Protein 5WLJ (pdb70)

Foldseek 3Di:
DVVVVVVVVVVVVVVVVVVVVVVVVD/DVVVVVVVVVVVVVVVVVVVVVVVVD/DVVVVVVVVVVVVVVVVVVVVVVVVD/DVVVVVVVVVVVVVVVVVVVVVVVVD

Sequence (104 aa):
IEELLRKILEDDEARHVAELEDIEKWLIEELLRKILEDEARHVAELEDIEEKWLIEELLRKILEEDDEARHVAELEDIEKKWLIEELLRKILEDDEARHVAELEDIEKWL

B-factor: mean 28.43, std 10.77, range [10.86, 94.85]

Solvent-accessible surface area: 8067 Å² total; per-residue (Å²): 160,81,130,112,27,81,124,75,5,75,46,22,46,127,57,38,54,90,21,61,59,61,60,145,174,54,102,104,133,119,24,135,99,74,42,75,39,21,44,108,73,28,58,80,28,76,53,66,41,149,184,114,103,72,124,114,35,97,128,72,9,106,56,21,46,119,65,25,52,81,21,92,64,57,16,175,19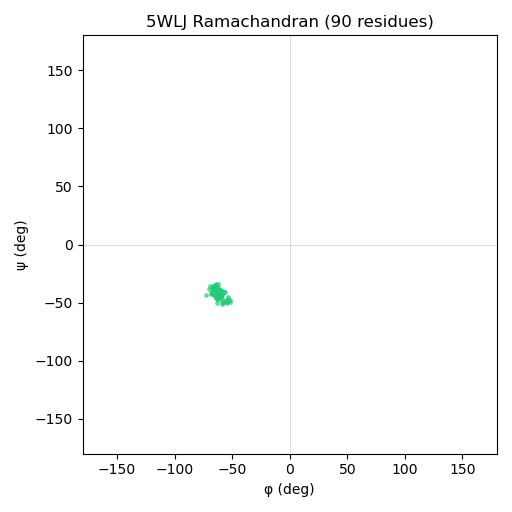2,117,163,93,109,114,35,89,125,72,7,102,55,20,46,119,65,26,52,80,20,80,58,57,17,159,168,26

Radius of gyration: 23.98 Å; Cα contacts (8 Å, |Δi|>4): 72; chains: 4; bounding box: 35×73×17 Å

Secondary structure (DSSP, 8-state):
-HHHHHHHHHHHHHHHHHHHHHHHH-/-HHHHHHHHHHHHHHHHHHHHHHHH-/-HHHHHHHHHHHHHHHHHHHHHHHH-/-HHHHHHHHHHHHHHHHHHHHHHHH-

Structure (mmCIF, N/CA/C/O backbone):
data_5WLJ
#
_entry.id   5WLJ
#
_cell.length_a   80.828
_cell.length_b   80.828
_cell.length_c   64.388
_cell.angle_alpha   90.00
_cell.angle_beta   90.00
_cell.angle_gamma   120.00
#
_symmetry.space_group_name_H-M   'P 31 2 1'
#
loop_
_entity.id
_entity.type
_entity.pdbx_description
1 polymer 'De Novo Metal Binding Helical Bundle'
2 non-polymer 'ZINC ION'
3 water water
#
loop_
_atom_site.group_PDB
_atom_site.id
_atom_site.type_symbol
_atom_site.label_atom_id
_atom_site.label_alt_id
_atom_site.label_comp_id
_atom_site.label_asym_id
_atom_site.label_entity_id
_atom_site.label_seq_id
_atom_site.pdbx_PDB_ins_code
_atom_site.Cartn_x
_atom_site.Cartn_y
_atom_site.Cartn_z
_atom_site.occupancy
_atom_site.B_iso_or_equiv
_atom_site.auth_seq_id
_atom_site.auth_comp_id
_atom_site.auth_asym_id
_atom_site.auth_atom_id
_atom_site.pdbx_PDB_model_num
ATOM 4 N N . ILE A 1 2 ? 3.917 -20.178 14.312 1.00 24.52 1 ILE A N 1
ATOM 5 C CA . ILE A 1 2 ? 4.495 -18.935 13.732 1.00 23.62 1 ILE A CA 1
ATOM 6 C C . ILE A 1 2 ? 3.805 -18.563 12.413 1.00 22.61 1 ILE A C 1
ATOM 7 O O . ILE A 1 2 ? 3.463 -17.395 12.197 1.00 20.23 1 ILE A O 1
ATOM 12 N N . GLU A 1 3 ? 3.606 -19.545 11.539 1.00 23.82 2 GLU A N 1
ATOM 13 C CA . GLU A 1 3 ? 2.958 -19.256 10.243 1.00 24.11 2 GLU A CA 1
ATOM 14 C C . GLU A 1 3 ? 1.523 -1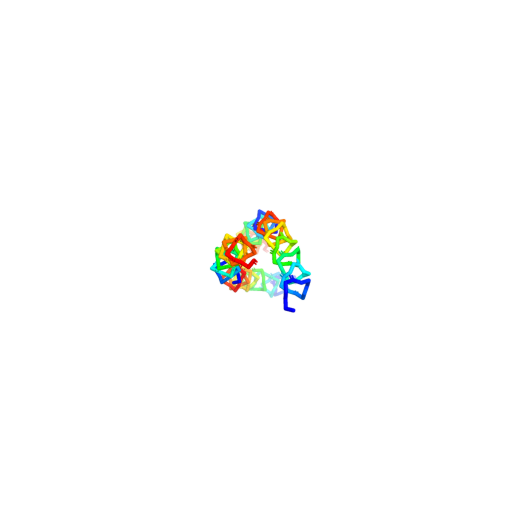8.700 10.435 1.00 23.00 2 GLU A C 1
ATOM 15 O O . GLU A 1 3 ? 1.172 -17.687 9.831 1.00 22.05 2 GLU A O 1
ATOM 21 N N . GLU A 1 4 ? 0.738 -19.302 11.329 1.00 23.60 3 GLU A N 1
ATOM 22 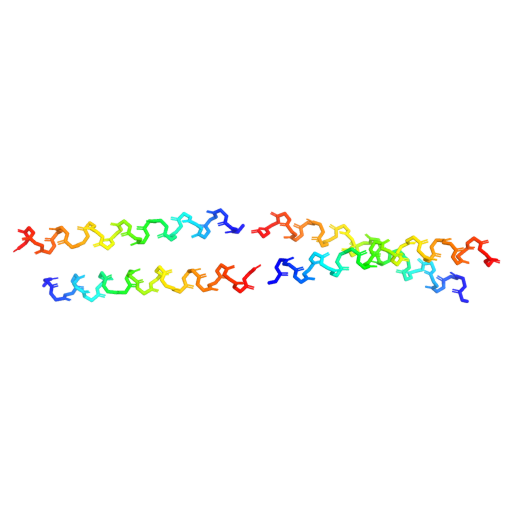C CA . GLU A 1 4 ? -0.623 -18.826 11.597 1.00 24.11 3 GLU A CA 1
ATOM 23 C C . GLU A 1 4 ? -0.639 -17.406 12.171 1.00 21.72 3 GLU A C 1
ATOM 24 O O . GLU A 1 4 ? -1.486 -16.584 11.791 1.00 21.03 3 GLU A O 1
ATOM 30 N N . LEU A 1 5 ? 0.275 -17.135 13.102 1.00 20.72 4 LEU A N 1
ATOM 31 C CA . LEU A 1 5 ? 0.377 -15.809 13.698 1.00 19.91 4 LEU A CA 1
ATOM 32 C C . LEU A 1 5 ? 0.756 -14.762 12.654 1.00 18.18 4 LEU A C 1
ATOM 33 O O . LEU A 1 5 ? 0.151 -13.693 12.603 1.00 16.76 4 LEU A O 1
ATOM 38 N N . LEU A 1 6 ? 1.759 -15.070 11.833 1.00 18.43 5 LEU A N 1
ATOM 39 C CA . LEU A 1 6 ? 2.143 -14.192 10.737 1.00 18.34 5 LEU A CA 1
ATOM 40 C C . LEU A 1 6 ? 0.975 -13.899 9.801 1.00 17.45 5 LEU A C 1
ATOM 41 O O . LEU A 1 6 ? 0.816 -12.760 9.367 1.00 16.42 5 LEU A O 1
ATOM 46 N N . ARG A 1 7 ? 0.157 -14.908 9.502 1.00 18.29 6 ARG A N 1
ATOM 47 C CA . ARG A 1 7 ? -1.007 -14.696 8.627 1.00 19.67 6 ARG A CA 1
ATOM 48 C C . ARG A 1 7 ? -2.037 -13.755 9.267 1.00 17.95 6 ARG A C 1
ATOM 49 O O . ARG A 1 7 ? -2.591 -12.897 8.591 1.00 17.25 6 ARG A O 1
ATOM 57 N N . LYS A 1 8 ? -2.288 -13.914 10.569 1.00 17.74 7 LYS A N 1
ATOM 58 C CA . LYS A 1 8 ? -3.192 -13.005 11.262 1.00 17.98 7 LYS A CA 1
ATOM 59 C C . LYS A 1 8 ? -2.646 -11.580 11.208 1.00 15.45 7 LYS A C 1
ATOM 60 O O . LYS A 1 8 ? -3.406 -10.631 10.985 1.00 15.39 7 LYS A O 1
ATOM 66 N N . ILE A 1 9 ? -1.339 -11.421 11.410 1.00 14.66 8 ILE A N 1
ATOM 67 C CA . ILE A 1 9 ? -0.734 -10.090 11.370 1.00 14.49 8 ILE A CA 1
ATOM 68 C C . ILE A 1 9 ? -0.888 -9.482 9.966 1.00 13.83 8 ILE A C 1
ATOM 69 O O . ILE A 1 9 ? -1.352 -8.337 9.828 1.00 13.54 8 ILE A O 1
ATOM 74 N N . LEU A 1 10 ? -0.508 -10.229 8.941 1.00 14.63 9 LEU A N 1
ATOM 75 C CA . LEU A 1 10 ? -0.556 -9.662 7.588 1.00 15.34 9 LEU A CA 1
ATOM 76 C C . LEU A 1 10 ? -1.988 -9.335 7.127 1.00 15.35 9 LEU A C 1
ATOM 77 O O . LEU A 1 10 ? -2.210 -8.336 6.443 1.00 15.59 9 LEU A O 1
ATOM 82 N N . GLU A 1 11 ? -2.963 -10.145 7.530 1.00 15.32 10 GLU A N 1
ATOM 83 C CA . GLU A 1 11 ? -4.362 -9.812 7.257 1.00 16.81 10 GLU A CA 1
ATOM 84 C C . GLU A 1 11 ? -4.793 -8.505 7.937 1.00 15.42 10 GLU A C 1
ATOM 85 O O . GLU A 1 11 ? -5.520 -7.706 7.351 1.00 15.39 10 GLU A O 1
ATOM 91 N N . ASP A 1 12 ? -4.337 -8.290 9.176 1.00 14.75 11 ASP A N 1
ATOM 92 C CA A ASP A 1 12 ? -4.599 -7.037 9.838 0.70 14.54 11 ASP A CA 1
ATOM 93 C CA B ASP A 1 12 ? -4.543 -7.026 9.903 0.30 14.68 11 ASP A CA 1
ATOM 94 C C . ASP A 1 12 ? -3.889 -5.846 9.175 1.00 13.41 11 ASP A C 1
ATOM 95 O O . ASP A 1 12 ? -4.460 -4.747 9.100 1.00 13.40 11 ASP A O 1
ATOM 104 N N . GLU A 1 13 ? -2.666 -6.051 8.685 1.00 13.72 12 GLU A N 1
ATOM 105 C CA . GLU A 1 13 ? -1.938 -5.010 7.934 1.00 14.27 12 GLU A CA 1
ATOM 106 C C . GLU A 1 13 ? -2.750 -4.579 6.702 1.00 13.59 12 GLU A C 1
ATOM 107 O O . GLU A 1 13 ? -2.875 -3.383 6.422 1.00 12.76 12 GLU A O 1
ATOM 113 N N . ALA A 1 14 ? -3.333 -5.557 6.006 1.00 13.96 13 ALA A N 1
ATOM 114 C CA . ALA A 1 14 ? -4.178 -5.273 4.843 1.00 14.54 13 ALA A CA 1
ATOM 115 C C . ALA A 1 14 ? -5.439 -4.502 5.258 1.00 14.04 13 ALA A C 1
ATOM 116 O O . ALA A 1 14 ? -5.847 -3.577 4.561 1.00 13.45 13 ALA A O 1
ATOM 118 N N . ARG A 1 15 ? -6.026 -4.854 6.417 1.00 13.90 14 ARG A N 1
ATOM 119 C CA . ARG A 1 15 ? -7.153 -4.098 6.953 1.00 14.38 14 ARG A CA 1
ATOM 120 C C . ARG A 1 15 ? -6.745 -2.657 7.287 1.00 12.93 14 ARG A C 1
ATOM 121 O O . ARG A 1 15 ? -7.529 -1.736 7.065 1.00 13.28 14 ARG A O 1
ATOM 129 N N . HIS A 1 16 ? -5.514 -2.450 7.780 1.00 12.66 15 HIS A N 1
ATOM 130 C CA . HIS A 1 16 ? -5.018 -1.087 8.049 1.00 12.68 15 HIS A CA 1
ATOM 131 C C . HIS A 1 16 ? -4.945 -0.235 6.803 1.00 12.43 15 HIS A C 1
ATOM 132 O O . HIS A 1 16 ? -5.311 0.947 6.837 1.00 12.95 15 HIS A O 1
ATOM 139 N N . VAL A 1 17 ? -4.540 -0.829 5.689 1.00 12.46 16 VAL A N 1
ATOM 140 C CA . VAL A 1 17 ? -4.588 -0.077 4.441 1.00 12.84 16 VAL A CA 1
ATOM 141 C C . VAL A 1 17 ? -6.038 0.388 4.172 1.00 12.32 16 VAL A C 1
ATOM 142 O O . VAL A 1 17 ? -6.269 1.559 3.853 1.00 13.37 16 VAL A O 1
ATOM 146 N N . ALA A 1 18 ? -6.999 -0.530 4.294 1.00 11.97 17 ALA A N 1
ATOM 147 C CA . ALA A 1 18 ? -8.412 -0.210 4.067 1.00 13.54 17 ALA A CA 1
ATOM 148 C C . ALA A 1 18 ? -8.947 0.874 5.003 1.00 13.37 17 ALA A C 1
ATOM 149 O O . ALA A 1 18 ? -9.706 1.758 4.589 1.00 14.00 17 ALA A O 1
ATOM 151 N N . GLU A 1 19 ? -8.551 0.790 6.270 1.00 13.47 18 GLU A N 1
ATOM 152 C CA . GLU A 1 19 ? -9.004 1.725 7.289 1.00 14.09 18 GLU A CA 1
ATOM 153 C C . GLU A 1 19 ? -8.371 3.106 7.126 1.00 12.70 18 GLU A C 1
ATOM 154 O O . GLU A 1 19 ? -9.049 4.131 7.220 1.00 13.72 18 GLU A O 1
ATOM 160 N N . LEU A 1 20 ? -7.074 3.130 6.850 1.00 12.39 19 LEU A N 1
ATOM 161 C CA . LEU A 1 20 ? -6.372 4.377 6.586 1.00 13.20 19 LEU A CA 1
ATOM 162 C C . LEU A 1 20 ? -6.926 5.088 5.360 1.00 13.51 19 LEU A C 1
ATOM 163 O O . LEU A 1 20 ? -7.102 6.315 5.373 1.00 13.92 19 LEU A O 1
ATOM 168 N N . GLU A 1 21 ? -7.213 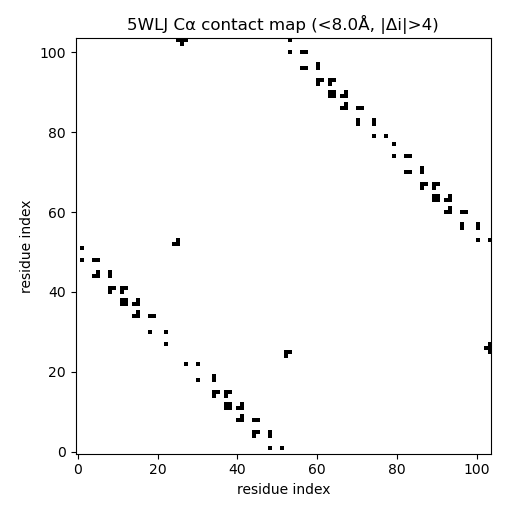4.315 4.309 1.00 13.56 20 GLU A N 1
ATOM 169 C CA . GLU A 1 21 ? -7.838 4.885 3.111 1.00 13.93 20 GLU A CA 1
ATOM 170 C C . GLU A 1 21 ? -9.210 5.529 3.431 1.00 14.24 20 GLU A C 1
ATOM 171 O O . GLU A 1 21 ? -9.508 6.634 2.971 1.00 14.73 20 GLU A O 1
ATOM 177 N N . ASP A 1 22 ? -10.022 4.870 4.255 1.00 14.86 21 ASP A N 1
ATOM 178 C CA . ASP A 1 22 ? -11.297 5.467 4.685 1.00 16.18 21 ASP A CA 1
ATOM 179 C C . ASP A 1 22 ? -11.092 6.746 5.513 1.00 16.22 21 ASP A C 1
ATOM 180 O O . ASP A 1 22 ? -11.830 7.716 5.337 1.00 16.53 21 ASP A O 1
ATOM 185 N N . ILE A 1 23 ? -10.091 6.749 6.398 1.00 16.00 22 ILE A N 1
ATOM 186 C CA . ILE A 1 23 ? -9.759 7.946 7.176 1.00 17.28 22 ILE A CA 1
ATOM 187 C C . ILE A 1 23 ? -9.387 9.102 6.238 1.00 16.95 22 ILE A C 1
ATOM 188 O O . ILE A 1 23 ? -9.848 10.238 6.432 1.00 17.35 22 ILE A O 1
ATOM 193 N N . GLU A 1 24 ? -8.578 8.812 5.216 1.00 16.22 23 GLU A N 1
ATOM 194 C CA . GLU A 1 24 ? -8.261 9.825 4.198 1.00 17.10 23 GLU A CA 1
ATOM 195 C C . GLU A 1 24 ? -9.527 10.434 3.581 1.00 17.20 23 GLU A C 1
ATOM 196 O O . GLU A 1 24 ? -9.622 11.661 3.411 1.00 18.27 23 GLU A O 1
ATOM 202 N N . LYS A 1 25 ? -10.492 9.585 3.239 1.00 16.64 24 LYS A N 1
ATOM 203 C CA . LYS A 1 25 ? -11.755 10.070 2.653 1.00 18.40 24 LYS A CA 1
ATOM 204 C C . LYS A 1 25 ? -12.535 10.940 3.628 1.00 18.97 24 LYS A C 1
ATOM 205 O O . LYS A 1 25 ? -13.079 11.984 3.240 1.00 20.29 24 LYS A O 1
ATOM 211 N N . TRP A 1 26 ? -12.584 10.517 4.889 1.00 18.67 25 TRP A N 1
ATOM 212 C CA . TRP A 1 26 ? -13.328 11.257 5.914 1.00 20.80 25 TRP A CA 1
ATOM 213 C C . TRP A 1 26 ? -12.670 12.616 6.182 1.00 20.37 25 TRP A C 1
ATOM 214 O O . TRP A 1 26 ? -13.369 13.611 6.395 1.00 21.42 25 TRP A O 1
ATOM 225 N N . LEU A 1 27 ? -11.339 12.667 6.123 1.00 19.55 26 LEU A N 1
ATOM 226 C CA . LEU A 1 27 ? -10.607 13.921 6.335 1.00 21.75 26 LEU A CA 1
ATOM 227 C C . LEU A 1 27 ? -10.643 14.860 5.142 1.00 22.11 26 LEU A C 1
ATOM 228 O O . LEU A 1 27 ? -10.331 16.043 5.293 1.00 24.21 26 LEU A O 1
ATOM 237 N N . ILE B 1 2 ? -1.018 16.185 8.210 1.00 27.22 1 ILE B N 1
ATOM 238 C CA . ILE B 1 2 ? -1.712 14.901 8.522 1.00 25.91 1 ILE B CA 1
ATOM 239 C C . ILE B 1 2 ? -1.794 14.029 7.274 1.00 23.06 1 ILE B C 1
ATOM 240 O O . ILE B 1 2 ? -1.512 12.829 7.341 1.00 21.40 1 ILE B O 1
ATOM 245 N N . GLU B 1 3 ? -2.155 14.636 6.143 1.00 23.34 2 GLU B N 1
ATOM 246 C CA . GLU B 1 3 ? -2.254 13.897 4.869 1.00 22.96 2 GLU B CA 1
ATOM 247 C C . GLU B 1 3 ? -0.968 13.134 4.528 1.00 21.37 2 GLU B C 1
ATOM 248 O O . GLU B 1 3 ? -1.018 11.940 4.186 1.00 19.54 2 GLU B O 1
ATOM 254 N N . GLU B 1 4 ? 0.171 13.817 4.615 1.00 22.74 3 GLU B N 1
ATOM 255 C CA . GLU B 1 4 ? 1.450 13.215 4.253 1.00 23.85 3 GLU B CA 1
ATOM 256 C C . GLU B 1 4 ? 1.796 12.062 5.193 1.00 22.13 3 GLU B C 1
ATOM 257 O O . GLU B 1 4 ? 2.298 11.030 4.759 1.00 21.41 3 GLU B O 1
ATOM 263 N N . LEU B 1 5 ? 1.524 12.232 6.485 1.00 22.20 4 LEU B N 1
ATOM 264 C CA . LEU B 1 5 ? 1.825 11.183 7.426 1.00 22.39 4 LEU B CA 1
ATOM 265 C C . LEU B 1 5 ? 0.932 9.949 7.230 1.00 18.62 4 LEU B C 1
ATOM 266 O O . LEU B 1 5 ? 1.422 8.813 7.266 1.00 17.37 4 LEU B O 1
ATOM 271 N N . LEU B 1 6 ? -0.360 10.167 7.009 1.00 17.58 5 LEU B N 1
ATOM 272 C CA . LEU B 1 6 ? -1.277 9.049 6.719 1.00 17.36 5 LEU B CA 1
ATOM 273 C C . LEU B 1 6 ? -0.882 8.267 5.464 1.00 16.22 5 LEU B C 1
ATOM 274 O O . LEU B 1 6 ? -0.909 7.025 5.476 1.00 15.91 5 LEU B O 1
ATOM 279 N N . ARG B 1 7 ? -0.498 8.984 4.407 1.00 16.55 6 ARG B N 1
ATOM 280 C CA . ARG B 1 7 ? -0.051 8.342 3.161 1.00 16.98 6 ARG B CA 1
ATOM 281 C C . ARG B 1 7 ? 1.160 7.432 3.406 1.00 15.72 6 ARG B C 1
ATOM 282 O O . ARG B 1 7 ? 1.243 6.332 2.859 1.00 14.90 6 ARG B O 1
ATOM 296 N N . LYS B 1 8 ? 2.100 7.901 4.233 1.00 16.51 7 LYS B N 1
ATOM 297 C CA . LYS B 1 8 ? 3.305 7.138 4.540 1.00 17.38 7 LYS B CA 1
ATOM 298 C C . LYS B 1 8 ? 2.988 5.887 5.345 1.00 15.89 7 LYS B C 1
ATOM 299 O O . LYS B 1 8 ? 3.567 4.818 5.084 1.00 15.06 7 LYS B O 1
ATOM 305 N N . ILE B 1 9 ? 2.072 5.995 6.305 1.00 15.50 8 ILE B N 1
ATOM 306 C CA . ILE B 1 9 ? 1.664 4.798 7.061 1.00 15.64 8 ILE B CA 1
ATOM 307 C C . ILE B 1 9 ? 0.972 3.799 6.129 1.00 14.53 8 ILE B C 1
ATOM 308 O O . ILE B 1 9 ? 1.300 2.608 6.159 1.00 14.38 8 ILE B O 1
ATOM 313 N N . LEU B 1 10 ? 0.062 4.289 5.284 1.00 14.43 9 LEU B N 1
ATOM 314 C CA . LEU B 1 10 ? -0.618 3.447 4.288 1.00 14.13 9 LEU B CA 1
ATOM 315 C C . LEU B 1 10 ? 0.378 2.702 3.394 1.00 13.68 9 LEU B C 1
ATOM 316 O O . LEU B 1 10 ? 0.290 1.466 3.242 1.00 12.43 9 LEU B O 1
ATOM 321 N N . GLU B 1 11 ? 1.326 3.450 2.835 1.00 13.71 10 GLU B N 1
ATOM 322 C CA . GLU B 1 11 ? 2.401 2.865 2.017 1.00 14.70 10 GLU B CA 1
ATOM 323 C C . GLU B 1 11 ? 3.120 1.721 2.745 1.00 13.84 10 GLU B C 1
ATOM 324 O O . GLU B 1 11 ? 3.312 0.624 2.206 1.00 13.92 10 GLU B O 1
ATOM 330 N N . ASP B 1 12 ? 3.512 1.995 3.984 1.00 13.35 11 ASP B N 1
ATOM 331 C CA . ASP B 1 12 ? 4.332 1.074 4.758 1.00 13.72 11 ASP B CA 1
ATOM 332 C C . ASP B 1 12 ? 3.542 -0.174 5.160 1.00 12.45 11 ASP B C 1
ATOM 333 O O . ASP B 1 12 ? 4.085 -1.283 5.156 1.00 12.97 11 ASP B O 1
ATOM 338 N N . GLU B 1 13 ? 2.268 0.005 5.511 1.00 12.05 12 GLU B N 1
ATOM 339 C CA . GLU B 1 13 ? 1.378 -1.123 5.814 1.00 12.95 12 GLU B CA 1
ATOM 340 C C . GLU B 1 13 ? 1.222 -2.063 4.626 1.00 12.46 12 GLU B C 1
ATOM 341 O O . GLU B 1 13 ? 1.260 -3.299 4.768 1.00 12.83 12 GLU B O 1
ATOM 347 N N . ALA B 1 14 ? 1.053 -1.479 3.454 1.00 12.38 13 ALA B N 1
ATOM 348 C CA . ALA B 1 14 ? 0.949 -2.260 2.223 1.00 13.36 13 ALA B CA 1
ATOM 349 C C . ALA B 1 14 ? 2.236 -3.055 1.963 1.00 12.42 13 ALA B C 1
ATOM 350 O O . ALA B 1 14 ? 2.197 -4.252 1.632 1.00 13.21 13 ALA B O 1
ATOM 352 N N . ARG B 1 15 ? 3.377 -2.382 2.100 1.00 11.94 14 ARG B N 1
ATOM 353 C CA . ARG B 1 15 ? 4.652 -3.049 1.966 1.00 12.86 14 ARG B CA 1
ATOM 354 C C . ARG B 1 15 ? 4.787 -4.205 2.955 1.00 12.77 14 ARG B C 1
ATOM 355 O O . ARG B 1 15 ? 5.287 -5.279 2.595 1.00 13.37 14 ARG B O 1
ATOM 363 N N . HIS B 1 16 ? 4.336 -4.006 4.196 1.00 12.66 15 HIS B N 1
ATOM 364 C CA . HIS B 1 16 ? 4.356 -5.082 5.158 1.00 13.03 15 HIS B CA 1
ATOM 365 C C . HIS B 1 16 ? 3.555 -6.302 4.749 1.00 12.75 15 HIS B C 1
ATOM 366 O O . HIS B 1 16 ? 3.989 -7.419 5.003 1.00 13.60 15 HIS B O 1
ATOM 373 N N . VAL B 1 17 ? 2.395 -6.108 4.140 1.00 12.70 16 VAL B N 1
ATOM 374 C CA . VAL B 1 17 ? 1.619 -7.256 3.644 1.00 14.44 16 VAL B CA 1
ATOM 375 C C . VAL B 1 17 ? 2.497 -8.089 2.691 1.00 14.36 16 VAL B C 1
ATOM 376 O O . VAL B 1 17 ? 2.598 -9.319 2.823 1.00 14.11 16 VAL B O 1
ATOM 380 N N . ALA B 1 18 ? 3.149 -7.404 1.757 1.00 14.42 17 ALA B N 1
ATOM 381 C CA . ALA B 1 18 ? 3.986 -8.082 0.762 1.00 15.32 17 ALA B CA 1
ATOM 382 C C . ALA B 1 18 ? 5.201 -8.770 1.407 1.00 14.70 17 ALA B C 1
ATOM 383 O O . ALA B 1 18 ? 5.521 -9.916 1.077 1.00 14.67 17 ALA B O 1
ATOM 385 N N . GLU B 1 19 ? 5.845 -8.085 2.355 1.00 14.10 18 GLU B N 1
ATOM 386 C CA . GLU B 1 19 ? 7.023 -8.641 3.038 1.00 14.61 18 GLU B CA 1
ATOM 387 C C . GLU B 1 19 ? 6.645 -9.849 3.898 1.00 14.67 18 GLU B C 1
ATOM 388 O O . GLU B 1 19 ? 7.348 -10.874 3.907 1.00 14.79 18 GLU B O 1
ATOM 394 N N . LEU B 1 20 ? 5.525 -9.734 4.604 1.00 14.81 19 LEU B N 1
ATOM 395 C CA . LEU B 1 20 ? 5.065 -10.824 5.468 1.00 16.06 19 LEU B CA 1
ATOM 396 C C . LEU B 1 20 ? 4.605 -12.030 4.654 1.00 16.39 19 LEU B C 1
ATOM 397 O O . LEU B 1 20 ? 4.851 -13.169 5.058 1.00 17.07 19 LEU B O 1
ATOM 402 N N . GLU B 1 21 ? 3.990 -11.793 3.492 1.00 16.13 20 GLU B N 1
ATOM 403 C CA . GLU B 1 21 ? 3.653 -12.903 2.593 1.00 17.87 20 GLU B CA 1
ATOM 404 C C . GLU B 1 21 ? 4.918 -13.606 2.061 1.00 17.47 20 GLU B C 1
ATOM 405 O O . GLU B 1 21 ? 4.941 -14.842 1.931 1.00 18.70 20 GLU B O 1
ATOM 411 N N . ASP B 1 22 ? 5.967 -12.833 1.782 1.00 16.44 21 ASP B N 1
ATOM 412 C CA . ASP B 1 22 ? 7.286 -13.419 1.452 1.00 17.47 21 ASP B CA 1
ATOM 413 C C . ASP B 1 22 ? 7.820 -14.295 2.572 1.00 17.96 21 ASP B C 1
ATOM 414 O O . ASP B 1 22 ? 8.235 -15.432 2.335 1.00 19.25 21 ASP B O 1
ATOM 419 N N . ILE B 1 23 ? 7.803 -13.767 3.795 1.00 17.17 22 ILE B N 1
ATOM 420 C CA . ILE B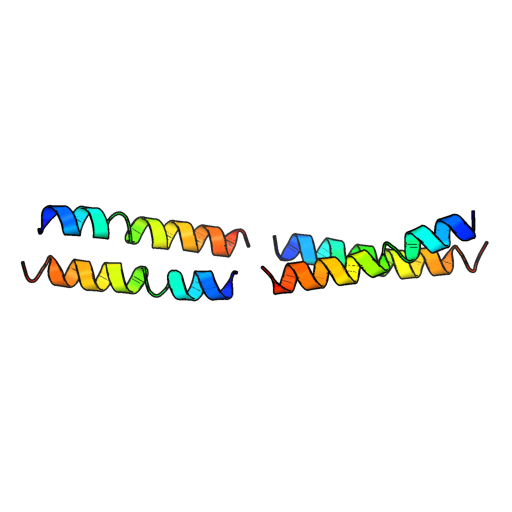 1 23 ? 8.281 -14.522 4.953 1.00 18.81 22 ILE B CA 1
ATOM 421 C C . ILE B 1 23 ? 7.480 -15.813 5.125 1.00 19.95 22 ILE B C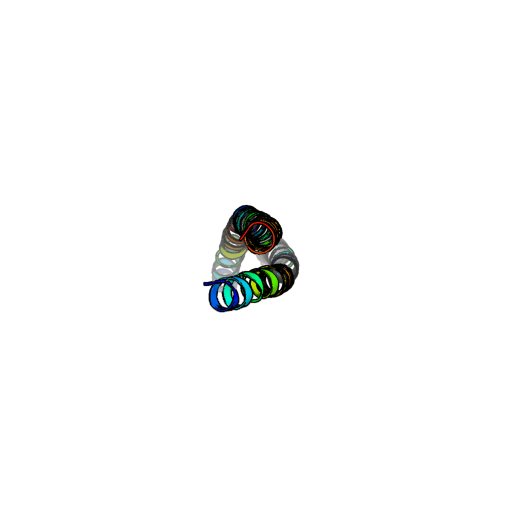 1
ATOM 422 O O . ILE B 1 23 ? 8.073 -16.869 5.352 1.00 21.29 22 ILE B O 1
ATOM 427 N N . GLU B 1 24 ? 6.154 -15.726 5.001 1.00 20.59 23 GLU B N 1
ATOM 428 C CA A GLU B 1 24 ? 5.286 -16.903 5.097 0.60 23.60 23 GLU B CA 1
ATOM 429 C CA B GLU B 1 24 ? 5.273 -16.904 5.075 0.40 23.47 23 GLU B CA 1
ATOM 430 C C . GLU B 1 24 ? 5.703 -17.979 4.089 1.00 24.66 23 GLU B C 1
ATOM 431 O O . GLU B 1 24 ? 5.791 -19.154 4.436 1.00 26.78 23 GLU B O 1
ATOM 442 N N . LYS B 1 25 ? 5.954 -17.573 2.847 1.00 24.42 24 LYS B N 1
ATOM 443 C CA . LYS B 1 25 ? 6.376 -18.515 1.805 1.00 26.56 24 LYS B CA 1
ATOM 444 C C . LYS B 1 25 ? 7.758 -19.107 2.121 1.00 26.06 24 LYS B C 1
ATOM 445 O O . LYS B 1 25 ? 7.971 -20.317 1.988 1.00 28.79 24 LYS B O 1
ATOM 451 N N . TRP B 1 26 ? 8.685 -18.269 2.573 1.00 24.10 25 TRP B N 1
ATOM 452 C CA . TRP B 1 26 ? 10.033 -18.732 2.896 1.00 25.37 25 TRP B CA 1
ATOM 453 C C . TRP B 1 26 ? 10.060 -19.692 4.092 1.00 26.08 25 TRP B C 1
ATOM 454 O O . TRP B 1 26 ? 10.825 -20.661 4.089 1.00 26.97 25 TRP B O 1
ATOM 465 N N . LEU B 1 27 ? 9.200 -19.452 5.083 1.00 25.87 26 LEU B N 1
ATOM 466 C CA . LEU B 1 27 ? 9.128 -20.341 6.244 1.00 28.30 26 LEU B CA 1
ATOM 467 C C . LEU B 1 27 ? 8.477 -21.685 5.921 1.00 30.62 26 LEU B C 1
ATOM 468 O O . LEU B 1 27 ? 8.633 -22.636 6.687 1.00 32.60 26 LEU B O 1
ATOM 477 N N . ILE C 1 2 ? -13.848 16.351 5.422 1.00 25.84 1 ILE C N 1
ATOM 478 C CA . ILE C 1 2 ? -13.675 17.533 6.322 1.00 25.34 1 ILE C CA 1
ATOM 479 C C . ILE C 1 2 ? -12.942 18.701 5.646 1.00 25.03 1 ILE C C 1
ATOM 480 O O . ILE C 1 2 ? -13.370 19.845 5.765 1.00 24.70 1 ILE C O 1
ATOM 485 N N . GLU C 1 3 ? -11.852 18.417 4.940 1.00 25.97 2 GLU C N 1
ATOM 486 C CA . GLU C 1 3 ? -11.055 19.485 4.315 1.00 27.87 2 GLU C CA 1
ATOM 487 C C A GLU C 1 3 ? -11.915 20.285 3.315 1.00 28.16 2 GLU C C 1
ATOM 488 O O A GLU C 1 3 ? -11.892 21.523 3.315 1.00 27.68 2 GLU C O 1
ATOM 498 N N . GLU C 1 4 ? -12.694 19.577 2.499 1.00 29.34 3 GLU C N 1
ATOM 499 C CA . GLU C 1 4 ? -13.533 20.227 1.489 1.00 31.54 3 GLU C CA 1
ATOM 500 C C . GLU C 1 4 ? -14.649 21.061 2.122 1.00 30.00 3 GLU C C 1
ATOM 501 O O . GLU C 1 4 ? -14.919 22.191 1.682 1.00 30.88 3 GLU C O 1
ATOM 507 N N . LEU C 1 5 ? -15.269 20.521 3.168 1.00 27.98 4 LEU C N 1
ATOM 508 C CA . LEU C 1 5 ? -16.315 21.248 3.882 1.00 28.15 4 LEU C CA 1
ATOM 509 C C . LEU C 1 5 ? -15.763 22.508 4.575 1.00 25.74 4 LEU C C 1
ATOM 510 O O . LEU C 1 5 ? -16.373 23.584 4.489 1.00 25.17 4 LEU C O 1
ATOM 515 N N . LEU C 1 6 ? -14.605 22.385 5.229 1.00 24.43 5 LEU C N 1
ATOM 516 C CA . LEU C 1 6 ? -13.956 23.549 5.860 1.00 24.41 5 LEU C CA 1
ATOM 517 C C . LEU C 1 6 ? -13.522 24.615 4.843 1.00 25.28 5 LEU C C 1
ATOM 518 O O . LEU C 1 6 ? -13.579 25.816 5.140 1.00 25.11 5 LEU C O 1
ATOM 523 N N . ARG C 1 7 ? -13.114 24.189 3.649 1.00 26.89 6 ARG C N 1
ATOM 524 C CA . ARG C 1 7 ? -12.798 25.128 2.574 1.00 29.34 6 ARG C CA 1
ATOM 525 C C . ARG C 1 7 ? -14.022 25.976 2.220 1.00 28.39 6 ARG C C 1
ATOM 526 O O . ARG C 1 7 ? -13.896 27.188 2.067 1.00 28.85 6 ARG C O 1
ATOM 534 N N . LYS C 1 8 ? -15.190 25.348 2.099 1.00 28.05 7 LYS C N 1
ATOM 535 C CA . LYS C 1 8 ? -16.427 26.080 1.788 1.00 29.30 7 LYS C CA 1
ATOM 536 C C . LYS C 1 8 ? -16.802 27.036 2.914 1.00 27.19 7 LYS C C 1
ATOM 537 O O . LYS C 1 8 ? -17.213 28.170 2.656 1.00 27.15 7 LYS C O 1
ATOM 543 N N . ILE C 1 9 ? -16.636 26.586 4.162 1.00 25.56 8 ILE C N 1
ATOM 544 C CA . ILE C 1 9 ? -16.907 27.448 5.307 1.00 24.64 8 ILE C CA 1
ATOM 545 C C . ILE C 1 9 ? -15.954 28.648 5.292 1.00 23.98 8 ILE C C 1
ATOM 546 O O . ILE C 1 9 ? -16.391 29.784 5.459 1.00 24.07 8 ILE C O 1
ATOM 551 N N . LEU C 1 10 ? -14.669 28.383 5.065 1.00 24.42 9 LEU C N 1
ATOM 552 C CA . LEU C 1 10 ? -13.641 29.426 4.964 1.00 26.31 9 LEU C CA 1
ATOM 553 C C . LEU C 1 10 ? -13.975 30.510 3.936 1.00 27.31 9 LEU C C 1
ATOM 554 O O . LEU C 1 10 ? -13.857 31.714 4.225 1.00 27.18 9 LEU C O 1
ATOM 559 N N . GLU C 1 11 ? -14.391 30.096 2.736 1.00 28.70 10 GLU C N 1
ATOM 560 C CA A GLU C 1 11 ? -14.746 31.049 1.686 0.60 31.04 10 GLU C CA 1
ATOM 561 C CA B GLU C 1 11 ? -14.725 31.079 1.702 0.40 30.97 10 GLU C CA 1
ATOM 562 C C . GLU C 1 11 ? -15.959 31.903 2.103 1.00 29.42 10 GLU C C 1
ATOM 563 O O . GLU C 1 11 ? -16.009 33.112 1.839 1.00 30.31 10 GLU C O 1
ATOM 574 N N . ASP C 1 12 ? -16.928 31.277 2.775 1.00 27.99 11 ASP C N 1
ATOM 575 C CA A ASP C 1 12 ? -18.090 32.005 3.318 0.70 27.52 11 ASP C CA 1
ATOM 576 C CA B ASP C 1 12 ? -18.082 32.011 3.291 0.30 27.36 11 ASP C CA 1
ATOM 577 C C . ASP C 1 12 ? -17.678 33.017 4.388 1.00 25.72 11 ASP C C 1
ATOM 578 O O . ASP C 1 12 ? -18.172 34.158 4.410 1.00 25.40 11 ASP C O 1
ATOM 587 N N . GLU C 1 13 ? -16.787 32.602 5.289 1.00 25.03 12 GLU C N 1
ATOM 588 C CA . GLU C 1 13 ? -16.293 33.494 6.352 1.00 24.97 12 GLU C CA 1
ATOM 589 C C . GLU C 1 13 ? -15.582 34.714 5.745 1.00 25.38 12 GLU C C 1
ATOM 590 O O . GLU C 1 13 ? -15.783 35.851 6.191 1.00 24.58 12 GLU C O 1
ATOM 596 N N . ALA C 1 14 ? -14.772 34.473 4.714 1.00 26.60 13 ALA C N 1
ATOM 597 C CA . ALA C 1 14 ? -14.078 35.555 4.009 1.00 28.78 13 ALA C CA 1
ATOM 598 C C . ALA C 1 14 ? -15.068 36.527 3.371 1.00 28.80 13 ALA C C 1
ATOM 599 O O . ALA C 1 14 ? -14.858 37.743 3.414 1.00 29.83 13 ALA C O 1
ATOM 601 N N . ARG C 1 15 ? -16.150 35.994 2.799 1.00 28.61 14 ARG C N 1
ATOM 602 C CA . ARG C 1 15 ? -17.206 36.830 2.227 1.00 29.57 14 ARG C CA 1
ATOM 603 C C . ARG C 1 15 ? -17.890 37.646 3.320 1.00 27.46 14 ARG C C 1
ATOM 604 O O . ARG C 1 15 ? -18.177 38.832 3.126 1.00 27.64 14 ARG C O 1
ATOM 612 N N . HIS C 1 16 ? -18.136 37.022 4.471 1.00 25.61 15 HIS C N 1
ATOM 613 C CA . HIS C 1 16 ? -18.715 37.748 5.609 1.00 24.77 15 HIS C CA 1
ATOM 614 C C . HIS C 1 16 ? -17.850 38.926 6.057 1.00 24.82 15 HIS C C 1
ATOM 615 O O . HIS C 1 16 ? -18.378 39.998 6.383 1.00 25.10 15 HIS C O 1
ATOM 622 N N . VAL C 1 17 ? -16.532 38.740 6.065 1.00 24.91 16 VAL C N 1
ATOM 623 C CA . VAL C 1 17 ? -15.618 39.838 6.404 1.00 27.08 16 VAL C CA 1
ATOM 624 C C . VAL C 1 17 ? -15.843 41.019 5.434 1.00 28.12 16 VAL C C 1
ATOM 625 O O . VAL C 1 17 ? -16.059 42.160 5.870 1.00 28.51 16 VAL C O 1
ATOM 629 N N . ALA C 1 18 ? -15.839 40.734 4.130 1.00 28.79 17 ALA C N 1
ATOM 630 C CA . ALA C 1 18 ? -16.038 41.773 3.117 1.00 30.76 17 ALA C CA 1
ATOM 631 C C . ALA C 1 18 ? -17.412 42.453 3.232 1.00 29.13 17 ALA C C 1
ATOM 632 O O . ALA C 1 18 ? -17.508 43.687 3.165 1.00 30.05 17 ALA C O 1
ATOM 634 N N . GLU C 1 19 ? -18.459 41.650 3.419 1.00 27.61 18 GLU C N 1
ATOM 635 C CA . GLU C 1 19 ? -19.829 42.165 3.546 1.00 27.28 18 GLU C CA 1
ATOM 636 C C . GLU C 1 19 ? -20.033 43.010 4.808 1.00 25.98 18 GLU C C 1
ATOM 637 O O . GLU C 1 19 ? -20.663 44.078 4.751 1.00 26.08 18 GLU C O 1
ATOM 643 N N . LEU C 1 20 ? -19.482 42.554 5.932 1.00 25.00 19 LEU C N 1
ATOM 644 C CA . LEU C 1 20 ? -19.555 43.318 7.179 1.00 25.33 19 LEU C CA 1
ATOM 645 C C . LEU C 1 20 ? -18.744 44.617 7.102 1.00 26.91 19 LEU C C 1
ATOM 646 O O . LEU C 1 20 ? -19.185 45.644 7.615 1.00 27.49 19 LEU C O 1
ATOM 651 N N . GLU C 1 21 ? -17.590 44.588 6.438 1.00 28.32 20 GLU C N 1
ATOM 652 C CA . GLU C 1 21 ? -16.838 45.822 6.163 1.00 30.69 20 GLU C CA 1
ATOM 653 C C . GLU C 1 21 ? -17.673 46.830 5.352 1.00 30.70 20 GLU C C 1
ATOM 654 O O . GLU C 1 21 ? -17.680 48.023 5.670 1.00 31.45 20 GLU C O 1
ATOM 660 N N . ASP C 1 22 ? -18.386 46.344 4.332 1.00 30.38 21 ASP C N 1
ATOM 661 C CA . ASP C 1 22 ? -19.305 47.190 3.552 1.00 31.45 21 ASP C CA 1
ATOM 662 C C . ASP C 1 22 ? -20.413 47.778 4.423 1.00 29.92 21 ASP C C 1
ATOM 663 O O . ASP C 1 22 ? -20.703 48.961 4.324 1.00 30.45 21 ASP C O 1
ATOM 668 N N . ILE C 1 23 ? -21.029 46.945 5.261 1.00 28.01 22 ILE C N 1
ATOM 669 C CA . ILE C 1 23 ? -22.105 47.402 6.148 1.00 27.82 22 ILE C CA 1
ATOM 670 C C . ILE C 1 23 ? -21.614 48.500 7.096 1.00 27.80 22 ILE C C 1
ATOM 671 O O . ILE C 1 23 ? -22.316 49.502 7.307 1.00 27.77 22 ILE C O 1
ATOM 676 N N . GLU C 1 24 ? -20.414 48.310 7.649 1.00 28.25 23 GLU C N 1
ATOM 677 C CA . GLU C 1 24 ? -19.809 49.303 8.546 1.00 29.50 23 GLU C CA 1
ATOM 678 C C . GLU C 1 24 ? -19.559 50.630 7.830 1.00 30.75 23 GLU C C 1
ATOM 679 O O . GLU C 1 24 ? -19.749 51.696 8.429 1.00 33.11 23 GLU C O 1
ATOM 685 N N . LYS C 1 25 ? -19.170 50.578 6.554 1.00 31.01 24 LYS C N 1
ATOM 686 C CA A LYS C 1 25 ? -19.026 51.787 5.733 0.60 32.93 24 LYS C CA 1
ATOM 687 C CA B LYS C 1 25 ? -19.022 51.802 5.761 0.40 32.90 24 LYS C CA 1
ATOM 688 C C . LYS C 1 25 ? -20.375 52.489 5.535 1.00 31.55 24 LYS C C 1
ATOM 689 O O . LYS C 1 25 ? -20.473 53.723 5.628 1.00 32.90 24 LYS C O 1
ATOM 700 N N . TRP C 1 26 ? -21.422 51.709 5.264 1.00 30.26 25 TRP C N 1
ATOM 701 C CA . TRP C 1 26 ? -22.761 52.282 5.052 1.00 30.60 25 TRP C CA 1
ATOM 702 C C . TRP C 1 26 ? -23.317 52.907 6.340 1.00 29.71 25 TRP C C 1
ATOM 703 O O . TRP C 1 26 ? -23.960 53.954 6.286 1.00 29.17 25 TRP C O 1
ATOM 714 N N . LEU C 1 27 ? -23.062 52.272 7.485 1.00 29.06 26 LEU C N 1
ATOM 715 C CA . LEU C 1 27 ? -23.513 52.817 8.774 1.00 29.97 26 LEU C CA 1
ATOM 716 C C . LEU C 1 27 ? -22.709 54.059 9.169 1.00 31.19 26 LEU C C 1
ATOM 717 O O . LEU C 1 27 ? -23.274 55.033 9.682 1.00 32.01 26 LEU C O 1
ATOM 726 N N . ILE D 1 2 ? -25.542 48.656 17.114 1.00 29.52 1 ILE D N 1
ATOM 727 C CA . ILE D 1 2 ? -25.406 47.694 15.972 1.00 28.49 1 ILE D CA 1
ATOM 728 C C . ILE D 1 2 ? -24.009 47.760 15.349 1.00 27.46 1 ILE D C 1
ATOM 729 O O . ILE D 1 2 ? -23.390 46.723 15.138 1.00 26.56 1 ILE D O 1
ATOM 734 N N . GLU D 1 3 ? -23.511 48.965 15.088 1.00 28.58 2 GLU D N 1
ATOM 735 C CA . GLU D 1 3 ? -22.174 49.131 14.487 1.00 30.18 2 GLU D CA 1
ATOM 736 C C . GLU D 1 3 ? -21.089 48.422 15.312 1.00 30.03 2 GLU D C 1
ATOM 737 O O . GLU D 1 3 ? -20.287 47.664 14.761 1.00 29.40 2 GLU D O 1
ATOM 743 N N . GLU D 1 4 ? -21.067 48.653 16.624 1.00 31.17 3 GLU D N 1
ATOM 744 C CA . GLU D 1 4 ? -20.048 48.020 17.471 1.00 32.93 3 GLU D CA 1
ATOM 745 C C . GLU D 1 4 ? -20.220 46.489 17.538 1.00 30.60 3 GLU D C 1
ATOM 746 O O . GLU D 1 4 ? -19.227 45.761 17.509 1.00 31.11 3 GLU D O 1
ATOM 756 N N . LEU D 1 5 ? -21.460 46.006 17.613 1.00 29.09 4 LEU D N 1
ATOM 757 C CA . LEU D 1 5 ? -21.704 44.565 17.659 1.00 28.83 4 LEU D CA 1
ATOM 758 C C . LEU D 1 5 ? -21.229 43.900 16.363 1.00 26.40 4 LEU D C 1
ATOM 759 O O . LEU D 1 5 ? -20.560 42.862 16.396 1.00 26.10 4 LEU D O 1
ATOM 764 N N . LEU D 1 6 ? -21.565 44.507 15.228 1.00 25.42 5 LEU D N 1
ATOM 765 C CA . LEU D 1 6 ? -21.087 44.011 13.936 1.00 25.08 5 LEU D CA 1
ATOM 766 C C . LEU D 1 6 ? -19.558 44.055 13.797 1.00 25.98 5 LEU D C 1
ATOM 767 O O . LEU D 1 6 ? -18.976 43.174 13.162 1.00 26.09 5 LEU D O 1
ATOM 772 N N . ARG D 1 7 ? -18.919 45.062 14.392 1.00 27.66 6 ARG D N 1
ATOM 773 C CA . ARG D 1 7 ? -17.460 45.153 14.391 1.00 30.27 6 ARG D CA 1
ATOM 774 C C . ARG D 1 7 ? -16.840 43.957 15.116 1.00 29.93 6 ARG D C 1
ATOM 775 O O . ARG D 1 7 ? -15.868 43.374 14.636 1.00 29.98 6 ARG D O 1
ATOM 783 N N . LYS D 1 8 ? -17.400 43.606 16.269 1.00 29.93 7 LYS D N 1
ATOM 784 C CA . LYS D 1 8 ? -16.944 42.438 17.023 1.00 30.96 7 LYS D CA 1
ATOM 785 C C . LYS D 1 8 ? -17.152 41.133 16.240 1.00 28.45 7 LYS D C 1
ATOM 786 O O . LYS D 1 8 ? -16.274 40.260 16.226 1.00 29.00 7 LYS D O 1
ATOM 792 N N . ILE D 1 9 ? -18.304 41.010 15.582 1.00 26.53 8 ILE D N 1
ATOM 793 C CA . ILE D 1 9 ? -18.587 39.839 14.750 1.00 25.72 8 ILE D CA 1
ATOM 794 C C . ILE D 1 9 ? -17.579 39.770 13.593 1.00 25.18 8 ILE D C 1
ATOM 795 O O . ILE D 1 9 ? -16.994 38.715 13.348 1.00 25.58 8 ILE D O 1
ATOM 800 N N . LEU D 1 10 ? -17.370 40.899 12.922 1.00 25.80 9 LEU D N 1
ATOM 801 C CA . LEU D 1 10 ? -16.377 41.028 11.853 1.00 27.24 9 LEU D CA 1
ATOM 802 C C . LEU D 1 10 ? -14.985 40.543 12.286 1.00 28.33 9 LEU D C 1
ATOM 803 O O . LEU D 1 10 ? -14.350 39.757 11.576 1.00 29.31 9 LEU D O 1
ATOM 808 N N . GLU D 1 11 ? -14.535 40.991 13.460 1.00 29.65 10 GLU D N 1
ATOM 809 C CA . GLU D 1 11 ? -13.204 40.621 13.970 1.00 31.81 10 GLU D CA 1
ATOM 810 C C . GLU D 1 11 ? -13.125 39.096 14.210 1.00 29.81 10 GLU D C 1
ATOM 811 O O . GLU D 1 11 ? -12.102 38.468 13.899 1.00 30.78 10 GLU D O 1
ATOM 821 N N . ASP D 1 12 ? -14.217 38.509 14.709 1.00 27.79 11 ASP D N 1
ATOM 822 C CA A ASP D 1 12 ? -14.313 37.055 14.894 0.70 27.05 11 ASP D CA 1
ATOM 823 C CA C ASP D 1 12 ? -14.280 37.068 14.897 0.30 27.09 11 ASP D CA 1
ATOM 824 C C . ASP D 1 12 ? -14.265 36.313 13.560 1.00 25.32 11 ASP D C 1
ATOM 825 O O . ASP D 1 12 ? -13.585 35.285 13.431 1.00 25.16 11 ASP D O 1
ATOM 834 N N . GLU D 1 13 ? -15.013 36.813 12.577 1.00 24.39 12 GLU D N 1
ATOM 835 C CA . GLU D 1 13 ? -15.024 36.199 11.236 1.00 24.56 12 GLU D CA 1
ATOM 836 C C . GLU D 1 13 ? -13.629 36.202 10.601 1.00 25.64 12 GLU D C 1
ATOM 837 O O . GLU D 1 13 ? -13.222 35.208 9.992 1.00 26.14 12 GLU D O 1
ATOM 843 N N . ALA D 1 14 ? -12.908 37.313 1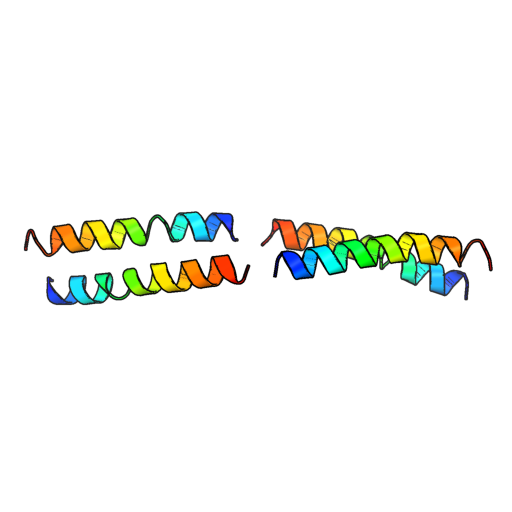0.749 1.00 26.58 13 ALA D N 1
ATOM 844 C CA . ALA D 1 14 ? -11.537 37.418 10.252 1.00 29.40 13 ALA D CA 1
ATOM 845 C C . ALA D 1 14 ? -10.621 36.413 10.948 1.00 29.55 13 ALA D C 1
ATOM 846 O O . ALA D 1 14 ? -9.765 35.791 10.300 1.00 30.79 13 ALA D O 1
ATOM 848 N N . ARG D 1 15 ? -10.806 36.245 12.258 1.00 29.04 14 ARG D N 1
ATOM 849 C CA . ARG D 1 15 ? -10.035 35.253 13.009 1.00 30.16 14 ARG D CA 1
ATOM 850 C C . ARG D 1 15 ? -10.348 33.835 12.511 1.00 27.37 14 ARG D C 1
ATOM 851 O O . ARG D 1 15 ? -9.438 33.007 12.370 1.00 28.28 14 ARG D O 1
ATOM 859 N N . HIS D 1 16 ? -11.622 33.565 12.227 1.00 24.94 15 HIS D N 1
ATOM 860 C CA . HIS D 1 16 ? -12.018 32.272 11.666 1.00 24.17 15 HIS D CA 1
ATOM 861 C C . HIS D 1 16 ? -11.354 31.983 10.323 1.00 24.95 15 HIS D C 1
ATOM 862 O O . HIS D 1 16 ? -10.952 30.843 10.071 1.00 25.00 15 HIS D O 1
ATOM 869 N N . VAL D 1 17 ? -11.231 33.006 9.478 1.00 25.89 16 VAL D N 1
ATOM 870 C CA . VAL D 1 17 ? -10.539 32.849 8.195 1.00 27.95 16 VAL D CA 1
ATOM 871 C C . VAL D 1 17 ? -9.092 32.388 8.450 1.00 29.08 16 VAL D C 1
ATOM 872 O O . VAL D 1 17 ? -8.656 31.380 7.888 1.00 29.29 16 VAL D O 1
ATOM 876 N N . ALA D 1 18 ? -8.381 33.099 9.327 1.00 30.23 17 ALA D N 1
ATOM 877 C CA . ALA D 1 18 ? -6.994 32.749 9.675 1.00 32.72 17 ALA D CA 1
ATOM 878 C C . ALA D 1 18 ? -6.864 31.346 10.304 1.00 31.02 17 ALA D C 1
ATOM 879 O O . ALA D 1 18 ? -5.954 30.586 9.967 1.00 32.36 17 ALA D O 1
ATOM 881 N N . GLU D 1 19 ? -7.775 31.014 11.213 1.00 29.21 18 GLU D N 1
ATOM 882 C CA . GLU D 1 19 ? -7.756 29.712 11.896 1.00 29.07 18 GLU D CA 1
ATOM 883 C C . GLU D 1 19 ? -8.080 28.567 10.944 1.00 27.32 18 GLU D C 1
ATOM 884 O O . GLU D 1 19 ? -7.440 27.508 10.992 1.00 28.06 18 GLU D O 1
ATOM 890 N N . LEU D 1 20 ? -9.064 28.778 10.074 1.00 26.37 19 LEU D N 1
ATOM 891 C CA . LEU D 1 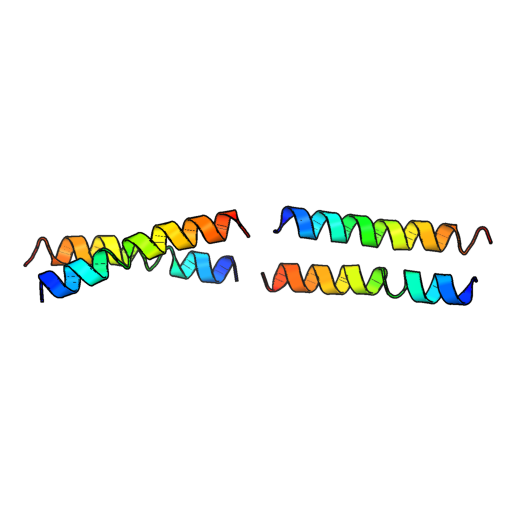20 ? -9.405 27.770 9.067 1.00 26.50 19 LEU D CA 1
ATOM 892 C C . LEU D 1 20 ? -8.271 27.574 8.053 1.00 27.71 19 LEU D C 1
ATOM 893 O O . LEU D 1 20 ? -8.000 26.438 7.639 1.00 27.56 19 LEU D O 1
ATOM 898 N N . GLU D 1 21 ? -7.586 28.658 7.691 1.00 29.34 20 GLU D N 1
ATOM 899 C CA . GLU D 1 21 ? -6.386 28.551 6.847 1.00 32.99 20 GLU D CA 1
ATOM 900 C C . GLU D 1 21 ? -5.291 27.697 7.506 1.00 33.44 20 GLU D C 1
ATOM 901 O O . GLU D 1 21 ? -4.670 26.859 6.842 1.00 34.69 20 GLU D O 1
ATOM 907 N N . ASP D 1 22 ? -5.076 27.890 8.808 1.00 33.37 21 ASP D N 1
ATOM 908 C CA . ASP D 1 22 ? -4.139 27.051 9.568 1.00 34.93 21 ASP D CA 1
ATOM 909 C C . ASP D 1 22 ? -4.561 25.585 9.596 1.00 32.33 21 ASP D C 1
ATOM 910 O O . ASP D 1 22 ? -3.730 24.696 9.387 1.00 33.58 21 ASP D O 1
ATOM 915 N N . ILE D 1 23 ? -5.841 25.328 9.853 1.00 29.32 22 ILE D N 1
ATOM 916 C CA . ILE D 1 23 ? -6.349 23.950 9.868 1.00 28.87 22 ILE D CA 1
ATOM 917 C C . ILE D 1 23 ? -6.128 23.273 8.516 1.00 29.34 22 ILE D C 1
ATOM 918 O O . ILE D 1 23 ? -5.692 22.116 8.466 1.00 29.97 22 ILE D O 1
ATOM 923 N N . GLU D 1 24 ? -6.405 23.988 7.428 1.00 29.71 23 GLU D N 1
ATOM 924 C CA . GLU D 1 24 ? -6.197 23.413 6.090 1.00 32.09 23 GLU D CA 1
ATOM 925 C C . GLU D 1 24 ? -4.717 23.056 5.885 1.00 34.24 23 GLU D C 1
ATOM 926 O O . GLU D 1 24 ? -4.416 21.979 5.364 1.00 35.62 23 GLU D O 1
ATOM 932 N N . LYS D 1 25 ? -3.801 23.909 6.355 1.00 35.32 24 LYS D N 1
ATOM 933 C CA . LYS D 1 25 ? -2.365 23.549 6.403 1.00 38.25 24 LYS D CA 1
ATOM 934 C C . LYS D 1 25 ? -2.031 22.309 7.260 1.00 37.40 24 LYS D C 1
ATOM 935 O O . LYS D 1 25 ? -1.227 21.474 6.840 1.00 39.63 24 LYS D O 1
ATOM 941 N N . TRP D 1 26 ? -2.621 22.193 8.452 1.00 35.57 25 TRP D N 1
ATOM 942 C CA . TRP D 1 26 ? -2.374 21.021 9.318 1.00 36.34 25 TRP D CA 1
ATOM 943 C C . TRP D 1 26 ? -2.922 19.729 8.694 1.00 36.04 25 TRP D C 1
ATOM 944 O O . TRP D 1 26 ? -2.313 18.663 8.830 1.00 37.95 25 TRP D O 1
ATOM 955 N N . LEU D 1 27 ? -4.066 19.824 8.017 1.00 34.43 26 LEU D N 1
ATOM 956 C CA . LEU D 1 27 ? -4.666 18.661 7.355 1.00 34.88 26 LEU D CA 1
ATOM 957 C C . LEU D 1 27 ? -3.823 18.186 6.174 1.00 37.30 26 LEU D C 1
ATOM 958 O O . LEU D 1 27 ? -3.683 16.974 5.956 1.00 38.01 26 LEU D O 1
#